Protein AF-A0AAV2IAX9-F1 (afdb_monomer)

Solvent-accessible surface area (backbone atoms only — not comparable to full-atom values): 9021 Å² total; per-residue (Å²): 142,78,82,56,48,68,58,48,31,34,78,36,27,53,41,45,72,34,94,87,42,22,70,60,29,47,69,77,29,25,64,46,42,44,73,44,99,60,98,30,53,19,64,65,84,80,48,90,44,46,35,74,71,48,92,67,64,59,42,45,20,25,38,66,45,35,47,44,48,22,94,77,30,39,83,75,50,60,40,51,56,28,12,20,32,66,82,26,44,67,33,59,47,73,66,40,43,36,74,63,78,93,56,94,71,76,88,42,87,89,70,62,77,72,67,62,84,86,57,66,84,96,66,84,80,90,73,93,51,79,89,75,54,75,92,61,95,79,76,89,86,76,86,88,86,115

Mean predicted aligned error: 10.5 Å

InterPro domains:
  IPR000436 Sushi/SCR/CCP domain [PF00084] (42-89)
  IPR000436 Sushi/SCR/CCP domain [PS50923] (40-99)
  IPR035976 Sushi/SCR/CCP superfamily [SSF57535] (41-99)

Organism: Lymnaea stagnalis (NCBI:txid6523)

Nearest PDB structures (foldseek):
  8tcb-assembly1_A  TM=7.431E-01  e=7.241E-03  Homo sapiens
  7kg4-assembly2_B  TM=7.574E-01  e=5.186E-02  Homo sapiens
  6v09-assembly1_A  TM=7.442E-01  e=5.865E-02  Homo sapiens
  1c1z-assembly1_A  TM=7.470E-01  e=7.501E-02  Homo sapiens
  6xz6-assembly2_D  TM=6.602E-01  e=6.237E-02  Bos taurus

Secondary structure (DSSP, 8-state):
--TTHHHHHHH-TTTTTSTTTHHHHHHHSTTTTT-S-----EEP---TTEEE-SS-SEE-TT-EEEEEEPTT-EEEES-SEEEBPTTSPBPSPPPEEESS-SS---S-TTT-PPPPTTSPTTPPP----GGGS-SS----------

Sequence (146 aa):
MYDNCQKWIAAFPKFCNHKTTKDTAQMVCFKSCGKCAVSATCTDPNTSNVKRTSSSNKINPGEDMTFECSTGFYYVSGDKVRACSTTGNLLGSNLVCQASPSLPVDLNLNEVRKRVETLPSKVAYIMDIPEYRIPFNGKITKWYYY

Radius of gyration: 18.94 Å; Cα contacts (8 Å, |Δi|>4): 220; chains: 1; bounding box: 40×30×59 Å

Structure (mmCIF, N/CA/C/O backbone):
data_AF-A0AAV2IAX9-F1
#
_entry.id   AF-A0AAV2IAX9-F1
#
loop_
_atom_site.group_PDB
_atom_site.id
_atom_site.type_symbol
_atom_site.label_atom_id
_atom_site.label_alt_id
_atom_site.label_comp_id
_atom_site.label_asym_id
_atom_site.label_entity_id
_atom_site.label_seq_id
_atom_site.pdbx_PDB_ins_code
_atom_site.Cartn_x
_atom_site.Cartn_y
_atom_site.Cartn_z
_atom_site.occupancy
_atom_site.B_iso_or_equiv
_atom_site.auth_seq_id
_atom_site.auth_comp_id
_atom_site.auth_asym_id
_atom_site.auth_atom_id
_atom_site.pdbx_PDB_model_num
ATOM 1 N N . MET A 1 1 ? 13.164 -17.308 -14.474 1.00 43.44 1 MET A N 1
ATOM 2 C CA . MET A 1 1 ? 13.720 -16.634 -13.274 1.00 43.44 1 MET A CA 1
ATOM 3 C C . MET A 1 1 ? 13.399 -15.126 -13.194 1.00 43.44 1 MET A C 1
ATOM 5 O O . MET A 1 1 ? 14.058 -14.426 -12.444 1.00 43.44 1 MET A O 1
ATOM 9 N N . TYR A 1 2 ? 12.351 -14.621 -13.870 1.00 50.09 2 TYR A N 1
ATOM 10 C CA . TYR A 1 2 ? 11.959 -13.192 -13.869 1.00 50.09 2 TYR A CA 1
ATOM 11 C C . TYR A 1 2 ? 10.545 -12.926 -13.310 1.00 50.09 2 TYR A C 1
ATOM 13 O O . TYR A 1 2 ? 10.027 -11.820 -13.420 1.00 50.09 2 TYR A O 1
ATOM 21 N N . ASP A 1 3 ? 9.915 -13.925 -12.690 1.00 56.66 3 ASP A N 1
ATOM 22 C CA . ASP A 1 3 ? 8.459 -13.929 -12.471 1.00 56.66 3 ASP A CA 1
ATOM 23 C C . ASP A 1 3 ? 8.011 -13.473 -11.068 1.00 56.66 3 ASP A C 1
ATOM 25 O O . ASP A 1 3 ? 6.827 -13.447 -10.743 1.00 56.66 3 ASP A O 1
ATOM 29 N N . ASN A 1 4 ? 8.957 -13.090 -10.205 1.00 81.69 4 ASN A N 1
ATOM 30 C CA . ASN A 1 4 ? 8.656 -12.676 -8.830 1.00 81.69 4 ASN A CA 1
ATOM 31 C C . ASN A 1 4 ? 8.645 -11.157 -8.620 1.00 81.69 4 ASN A C 1
ATOM 33 O O . ASN A 1 4 ? 8.208 -10.710 -7.564 1.00 81.69 4 ASN A O 1
ATOM 37 N N . CYS A 1 5 ? 9.057 -10.349 -9.602 1.00 86.50 5 CYS A N 1
ATOM 38 C CA . CYS A 1 5 ? 9.106 -8.892 -9.442 1.00 86.50 5 CYS A CA 1
ATOM 39 C C . CYS A 1 5 ? 7.718 -8.275 -9.221 1.00 86.50 5 CYS A C 1
ATOM 41 O O . CYS A 1 5 ? 7.565 -7.410 -8.369 1.00 86.50 5 CYS A O 1
ATOM 43 N N . GLN A 1 6 ? 6.692 -8.737 -9.942 1.00 86.81 6 GLN A N 1
ATOM 44 C CA . GLN A 1 6 ? 5.319 -8.247 -9.759 1.00 86.81 6 GLN A CA 1
ATOM 45 C C . GLN A 1 6 ? 4.772 -8.619 -8.371 1.00 86.81 6 GLN A C 1
ATOM 47 O O . GLN A 1 6 ? 4.129 -7.800 -7.727 1.00 86.81 6 GLN A O 1
ATOM 52 N N . LYS A 1 7 ? 5.100 -9.813 -7.856 1.00 88.00 7 LYS A N 1
ATOM 53 C CA . LYS A 1 7 ? 4.743 -10.219 -6.485 1.00 88.00 7 LYS A CA 1
ATOM 54 C C . LYS A 1 7 ? 5.463 -9.378 -5.431 1.00 88.00 7 LYS A C 1
ATOM 56 O O . LYS A 1 7 ? 4.853 -8.967 -4.452 1.00 88.00 7 LYS A O 1
ATOM 61 N N . TRP A 1 8 ? 6.745 -9.095 -5.649 1.00 87.56 8 TRP A N 1
ATOM 62 C CA . TRP A 1 8 ? 7.534 -8.229 -4.773 1.00 87.56 8 TRP A CA 1
ATOM 63 C C . TRP A 1 8 ? 6.989 -6.809 -4.733 1.00 87.56 8 TRP A C 1
ATOM 65 O O . TRP A 1 8 ? 6.854 -6.248 -3.657 1.00 87.56 8 TRP A O 1
ATOM 75 N N . ILE A 1 9 ? 6.629 -6.252 -5.885 1.00 88.81 9 ILE A N 1
ATOM 76 C CA . ILE A 1 9 ? 6.060 -4.907 -5.984 1.00 88.81 9 ILE A CA 1
ATOM 77 C C . ILE A 1 9 ? 4.621 -4.874 -5.437 1.00 88.81 9 ILE A C 1
ATOM 79 O O . ILE A 1 9 ? 4.203 -3.859 -4.894 1.00 88.81 9 ILE A O 1
ATOM 83 N N . ALA A 1 10 ? 3.875 -5.984 -5.496 1.00 89.75 10 ALA A N 1
ATOM 84 C CA . ALA A 1 10 ? 2.582 -6.102 -4.821 1.00 89.75 10 ALA A CA 1
ATOM 85 C C . ALA A 1 10 ? 2.720 -6.052 -3.290 1.00 89.75 10 ALA A C 1
ATOM 87 O O . ALA A 1 10 ? 1.936 -5.377 -2.636 1.00 89.75 10 ALA A O 1
ATOM 88 N N . ALA A 1 11 ? 3.725 -6.731 -2.726 1.00 87.69 11 ALA A N 1
ATOM 89 C CA . ALA A 1 11 ? 3.999 -6.709 -1.285 1.00 87.69 11 ALA A CA 1
ATOM 90 C C . ALA A 1 11 ? 4.696 -5.414 -0.827 1.00 87.69 11 ALA A C 1
ATOM 92 O O . ALA A 1 11 ? 4.477 -4.938 0.284 1.00 87.69 11 ALA A O 1
ATOM 93 N N . PHE A 1 12 ? 5.530 -4.831 -1.690 1.00 89.62 12 PHE A N 1
ATOM 94 C CA . PHE A 1 12 ? 6.302 -3.618 -1.439 1.00 89.62 12 PHE A CA 1
ATOM 95 C C . PHE A 1 12 ? 6.085 -2.607 -2.577 1.00 89.62 12 PHE A C 1
ATOM 97 O O . PHE A 1 12 ? 6.941 -2.456 -3.452 1.00 89.62 12 PHE A O 1
ATOM 104 N N . PRO A 1 13 ? 4.971 -1.855 -2.559 1.00 89.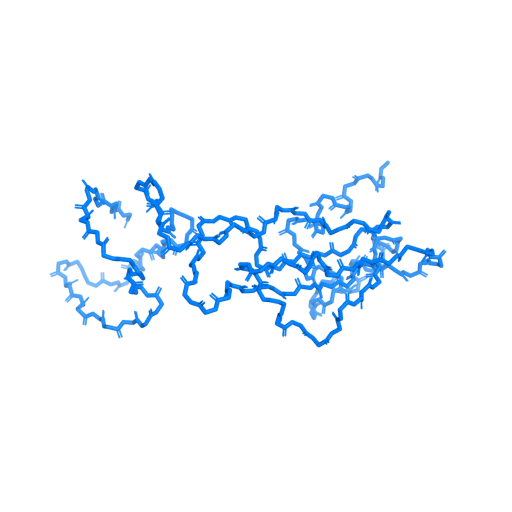00 13 PRO A N 1
ATOM 105 C CA . PRO A 1 13 ? 4.605 -0.925 -3.631 1.00 89.00 13 PRO A CA 1
ATOM 106 C C . PRO A 1 13 ? 5.674 0.129 -3.933 1.00 89.00 13 PRO A C 1
ATOM 108 O O . PRO A 1 13 ? 5.897 0.493 -5.081 1.00 89.00 13 PRO A O 1
ATOM 111 N N . LYS A 1 14 ? 6.398 0.583 -2.903 1.00 91.25 14 LYS A N 1
ATOM 112 C CA . LYS A 1 14 ? 7.448 1.606 -3.033 1.00 91.25 14 LYS A CA 1
ATOM 113 C C . LYS A 1 14 ? 8.802 1.052 -3.473 1.00 91.25 14 LYS A C 1
ATOM 115 O O . LYS A 1 14 ? 9.770 1.805 -3.520 1.00 91.25 14 LYS A O 1
ATOM 120 N N . PHE A 1 15 ? 8.909 -0.237 -3.793 1.00 90.44 15 PHE A N 1
ATOM 121 C CA . PHE A 1 15 ? 10.186 -0.899 -4.072 1.00 90.44 15 PHE A CA 1
ATOM 122 C C . PHE A 1 15 ? 11.024 -0.198 -5.157 1.00 90.44 15 PHE A C 1
ATOM 124 O O . PHE A 1 15 ? 12.231 -0.029 -4.974 1.00 90.44 15 PHE A O 1
ATOM 131 N N . CYS A 1 16 ? 10.390 0.280 -6.233 1.00 88.69 16 CYS A N 1
ATOM 132 C CA . CYS A 1 16 ? 11.064 0.969 -7.340 1.00 88.69 16 CYS A CA 1
ATOM 133 C C . CYS A 1 16 ? 11.432 2.439 -7.038 1.00 88.69 16 CYS A C 1
ATOM 135 O O . CYS A 1 16 ? 12.334 2.980 -7.678 1.00 88.69 16 CYS A O 1
ATOM 137 N N . ASN A 1 17 ? 10.770 3.076 -6.065 1.00 88.31 17 ASN A N 1
ATOM 138 C CA . ASN A 1 17 ? 10.919 4.504 -5.750 1.00 88.31 17 ASN A CA 1
ATOM 139 C C . ASN A 1 17 ? 11.615 4.774 -4.408 1.00 88.31 17 ASN A C 1
ATOM 141 O O . ASN A 1 17 ? 11.970 5.913 -4.103 1.00 88.31 17 ASN A O 1
ATOM 145 N N . HIS A 1 18 ? 11.829 3.745 -3.592 1.00 90.56 18 HIS A N 1
ATOM 146 C CA . HIS A 1 18 ? 12.397 3.894 -2.262 1.00 90.56 18 HIS A CA 1
ATOM 147 C C . HIS A 1 18 ? 13.907 4.153 -2.308 1.00 90.56 18 HIS A C 1
ATOM 149 O O . HIS A 1 18 ? 14.649 3.491 -3.032 1.00 90.56 18 HIS A O 1
ATOM 155 N N . LYS A 1 19 ? 14.378 5.093 -1.478 1.00 89.38 19 LYS A N 1
ATOM 156 C CA . LYS A 1 19 ? 15.752 5.622 -1.509 1.00 89.38 19 LYS A CA 1
ATOM 157 C C . LYS A 1 19 ? 16.839 4.543 -1.440 1.00 89.38 19 LYS A C 1
ATOM 159 O O . LYS A 1 19 ? 17.871 4.700 -2.074 1.00 89.38 19 LYS A O 1
ATOM 164 N N . THR A 1 20 ? 16.619 3.471 -0.680 1.00 88.50 20 THR A N 1
ATOM 165 C CA . THR A 1 20 ? 17.624 2.411 -0.481 1.00 88.50 20 THR A CA 1
ATOM 166 C C . THR A 1 20 ? 17.496 1.236 -1.445 1.00 88.50 20 THR A C 1
ATOM 168 O O . THR A 1 20 ? 18.474 0.533 -1.660 1.00 88.50 20 THR A O 1
ATOM 171 N N . THR A 1 21 ? 16.312 0.989 -2.014 1.00 87.94 21 THR A N 1
ATOM 172 C CA . THR A 1 21 ? 16.066 -0.202 -2.849 1.00 87.94 21 THR A CA 1
ATOM 173 C C . THR A 1 21 ? 15.967 0.122 -4.331 1.00 87.94 21 THR A C 1
ATOM 175 O O . THR A 1 21 ? 16.018 -0.798 -5.139 1.00 87.94 21 THR A O 1
ATOM 178 N N . LYS A 1 22 ? 15.848 1.404 -4.697 1.00 88.81 22 LYS A N 1
ATOM 179 C CA . LYS A 1 22 ? 15.656 1.871 -6.074 1.00 88.81 22 LYS A CA 1
ATOM 180 C C . LYS A 1 22 ? 16.690 1.313 -7.050 1.00 88.81 22 LYS A C 1
ATOM 182 O O . LYS A 1 22 ? 16.294 0.806 -8.093 1.00 88.81 22 LYS A O 1
ATOM 187 N N . ASP A 1 23 ? 17.979 1.361 -6.725 1.00 88.88 23 ASP A N 1
ATOM 188 C CA . ASP A 1 23 ? 19.033 0.938 -7.660 1.00 88.88 23 ASP A CA 1
ATOM 189 C C . ASP A 1 23 ? 18.976 -0.573 -7.924 1.00 88.88 23 ASP A C 1
ATOM 191 O O . ASP A 1 23 ? 18.957 -1.020 -9.073 1.00 88.88 23 ASP A O 1
ATOM 195 N N . THR A 1 24 ? 18.822 -1.370 -6.864 1.00 88.19 24 THR A N 1
AT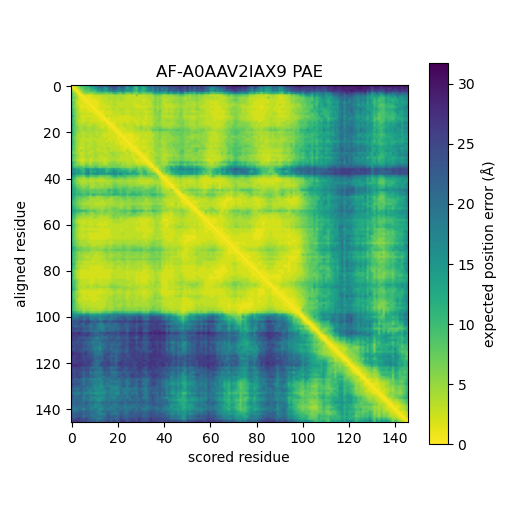OM 196 C CA . THR A 1 24 ? 18.640 -2.825 -6.964 1.00 88.19 24 THR A CA 1
ATOM 197 C C . THR A 1 24 ? 17.338 -3.182 -7.679 1.00 88.19 24 THR A C 1
ATOM 199 O O . THR A 1 24 ? 17.320 -4.069 -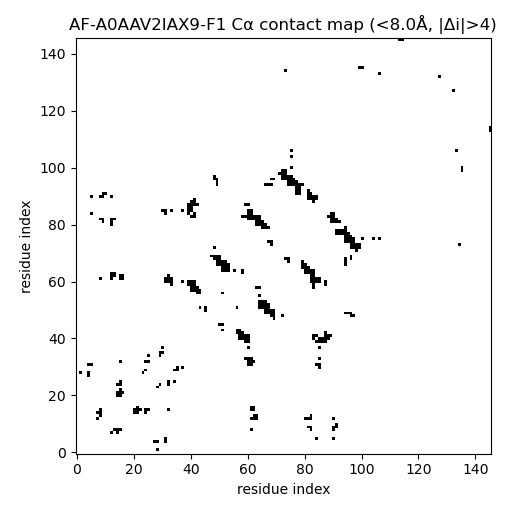8.531 1.00 88.19 24 THR A O 1
ATOM 202 N N . ALA A 1 25 ? 16.245 -2.477 -7.380 1.00 87.31 25 ALA A N 1
ATOM 203 C CA . ALA A 1 25 ? 14.952 -2.674 -8.025 1.00 87.31 25 ALA A CA 1
ATOM 204 C C . ALA A 1 25 ? 15.031 -2.390 -9.529 1.00 87.31 25 ALA A C 1
ATOM 206 O O . ALA A 1 25 ? 14.508 -3.158 -10.335 1.00 87.31 25 ALA A O 1
ATOM 207 N N . GLN A 1 26 ? 15.745 -1.333 -9.916 1.00 86.75 26 GLN A N 1
ATOM 208 C CA . GLN A 1 26 ? 15.974 -0.995 -11.315 1.00 86.75 26 GLN A CA 1
ATOM 209 C C . GLN A 1 26 ? 16.892 -1.991 -12.024 1.00 86.75 26 GLN A C 1
ATOM 211 O O . GLN A 1 26 ? 16.723 -2.167 -13.221 1.00 86.75 26 GLN A O 1
ATOM 216 N N . MET A 1 27 ? 17.815 -2.660 -11.329 1.00 85.50 27 MET A N 1
ATOM 217 C CA . MET A 1 27 ? 18.687 -3.678 -11.927 1.00 85.50 27 MET A CA 1
ATOM 218 C C . MET A 1 27 ? 17.983 -5.037 -12.076 1.00 85.50 27 MET A C 1
ATOM 220 O O . MET A 1 27 ? 18.040 -5.663 -13.132 1.00 85.50 27 MET A O 1
ATOM 224 N N . VAL A 1 28 ? 17.285 -5.487 -11.032 1.00 88.06 28 VAL A N 1
ATOM 225 C CA . VAL A 1 28 ? 16.668 -6.824 -10.972 1.00 88.06 28 VAL A CA 1
ATOM 226 C C . VAL A 1 28 ? 15.284 -6.839 -11.625 1.00 88.06 28 VAL A C 1
ATOM 228 O O . VAL A 1 28 ? 14.930 -7.780 -12.334 1.00 88.06 28 VAL A O 1
ATOM 231 N N . CYS A 1 29 ? 14.507 -5.775 -11.423 1.00 88.19 29 CYS A N 1
ATOM 232 C CA . CYS A 1 29 ? 13.116 -5.653 -11.850 1.00 88.19 29 CYS A CA 1
ATOM 233 C C . CYS A 1 29 ? 12.914 -4.521 -12.867 1.00 88.19 29 CYS A C 1
ATOM 235 O O . CYS A 1 29 ? 11.850 -3.905 -12.900 1.00 88.19 29 CYS A O 1
ATOM 237 N N . PHE A 1 30 ? 13.904 -4.273 -13.733 1.00 86.94 30 PHE A N 1
ATOM 238 C CA . PHE A 1 30 ? 13.905 -3.179 -14.715 1.00 86.94 30 PHE A CA 1
ATOM 239 C C . PHE A 1 30 ? 12.608 -3.077 -15.542 1.00 86.94 30 PHE A C 1
ATOM 241 O O . PHE A 1 30 ? 12.086 -1.978 -15.727 1.00 86.94 30 PHE A O 1
ATOM 248 N N . LYS A 1 31 ? 12.034 -4.210 -15.980 1.00 86.00 31 LYS A N 1
ATOM 249 C CA . LYS A 1 31 ? 10.744 -4.237 -16.698 1.00 86.00 31 LYS A CA 1
ATOM 250 C C . LYS A 1 31 ? 9.592 -3.722 -15.837 1.00 86.00 31 LYS A C 1
ATOM 252 O O . LYS A 1 31 ? 8.814 -2.890 -16.285 1.00 86.00 31 LYS A O 1
ATOM 257 N N . SER A 1 32 ? 9.495 -4.219 -14.606 1.00 86.81 32 SER A N 1
ATOM 258 C CA . SER A 1 32 ? 8.423 -3.868 -13.673 1.00 86.81 32 SER A CA 1
ATOM 259 C C . SER A 1 32 ? 8.554 -2.459 -13.110 1.00 86.81 32 SER A C 1
ATOM 261 O O . SER A 1 32 ? 7.540 -1.855 -12.800 1.00 86.81 32 SER A O 1
ATOM 263 N N . CYS A 1 33 ? 9.777 -1.934 -13.020 1.00 87.12 33 CYS A N 1
ATOM 264 C CA . CYS A 1 33 ? 10.055 -0.558 -12.619 1.00 87.12 33 CYS A CA 1
ATOM 265 C C . CYS A 1 33 ? 10.023 0.442 -13.795 1.00 87.12 33 CYS A C 1
ATOM 267 O O . CYS A 1 33 ? 10.605 1.520 -13.689 1.00 87.12 33 CYS A O 1
ATOM 269 N N . GLY A 1 34 ? 9.424 0.075 -14.936 1.00 83.75 34 GLY A N 1
ATOM 270 C CA . GLY A 1 34 ? 9.168 1.007 -16.039 1.00 83.75 34 GLY A CA 1
ATOM 271 C C . GLY A 1 34 ? 10.403 1.468 -16.822 1.00 83.75 34 GLY A C 1
ATOM 272 O O . GLY A 1 34 ? 10.331 2.459 -17.542 1.00 83.75 34 GLY A O 1
ATOM 273 N N . LYS A 1 35 ? 11.551 0.778 -16.718 1.00 82.25 35 LYS A N 1
ATOM 274 C CA . LYS A 1 35 ? 12.752 1.103 -17.520 1.00 82.25 35 LYS A CA 1
ATOM 275 C C . LYS A 1 35 ? 12.645 0.646 -18.974 1.00 82.25 35 LYS A C 1
ATOM 277 O O . LYS A 1 35 ? 13.382 1.139 -19.822 1.00 82.25 35 LYS A O 1
ATOM 282 N N . CYS A 1 36 ? 11.754 -0.296 -19.267 1.00 79.62 36 CYS A N 1
ATOM 283 C CA . CYS A 1 36 ? 11.407 -0.666 -20.635 1.00 79.62 36 CYS A CA 1
ATOM 284 C C . CYS A 1 36 ? 10.203 0.151 -21.105 1.00 79.62 36 CYS A C 1
ATOM 286 O O . CYS A 1 36 ? 9.316 0.447 -20.308 1.00 79.62 36 CYS A O 1
ATOM 288 N N . ALA A 1 37 ? 10.142 0.455 -22.403 1.00 67.56 37 ALA A N 1
ATOM 289 C CA . ALA A 1 37 ? 8.969 1.066 -23.018 1.00 67.56 37 ALA A CA 1
ATOM 290 C C . ALA A 1 37 ? 7.796 0.073 -22.991 1.00 67.56 37 ALA A C 1
ATOM 292 O O . ALA A 1 37 ? 7.632 -0.753 -23.888 1.00 67.56 37 ALA A O 1
ATOM 293 N N . VAL A 1 38 ? 7.013 0.121 -21.916 1.00 70.31 38 VAL A N 1
ATOM 294 C CA . VAL A 1 38 ? 5.766 -0.624 -21.763 1.00 70.31 38 VAL A CA 1
ATOM 295 C C . VAL A 1 38 ? 4.632 0.384 -21.905 1.00 70.31 38 VAL A C 1
ATOM 297 O O . VAL A 1 38 ? 4.586 1.369 -21.178 1.00 70.31 38 VAL A O 1
ATOM 300 N N . SER A 1 39 ? 3.714 0.151 -22.838 1.00 70.06 39 SER A N 1
ATOM 301 C CA . SER A 1 39 ? 2.581 1.040 -23.137 1.00 70.06 39 SER A CA 1
ATOM 302 C C . SER A 1 39 ? 1.408 0.907 -22.153 1.00 70.06 39 SER A C 1
ATOM 304 O O . SER A 1 39 ? 0.284 1.300 -22.461 1.00 70.06 39 SER A O 1
ATOM 306 N N . ALA A 1 40 ? 1.645 0.346 -20.968 1.00 84.06 40 ALA A N 1
ATOM 307 C CA . ALA A 1 40 ? 0.620 0.144 -19.956 1.00 84.06 40 ALA A CA 1
ATOM 308 C C . ALA A 1 40 ? 0.612 1.311 -18.966 1.00 84.06 40 ALA A C 1
ATOM 310 O O . ALA A 1 40 ? 1.665 1.752 -18.523 1.00 84.06 40 ALA A O 1
ATOM 311 N N . THR A 1 41 ? -0.573 1.786 -18.590 1.00 90.31 41 THR A N 1
ATOM 312 C CA . THR A 1 41 ? -0.749 2.795 -17.536 1.00 90.31 41 THR A CA 1
ATOM 313 C C . THR A 1 41 ? -1.853 2.337 -16.601 1.00 90.31 41 THR A C 1
ATOM 315 O O . THR A 1 41 ? -2.829 1.736 -17.050 1.00 90.31 41 THR A O 1
ATOM 318 N N . CYS A 1 42 ? -1.695 2.597 -15.307 1.00 91.06 42 CYS A N 1
ATOM 319 C CA . CYS A 1 42 ? -2.718 2.299 -14.315 1.00 91.06 42 CYS A CA 1
ATOM 320 C C . CYS A 1 42 ? -3.499 3.568 -14.000 1.00 91.06 42 CYS A C 1
ATOM 322 O O . CYS A 1 42 ? -2.917 4.601 -13.666 1.00 91.06 42 CYS A O 1
ATOM 324 N N . THR A 1 43 ? -4.819 3.479 -14.092 1.00 93.56 43 THR A N 1
ATOM 325 C CA . THR A 1 43 ? -5.748 4.552 -13.733 1.00 93.56 43 THR A CA 1
ATOM 326 C C . THR A 1 43 ? -6.308 4.346 -12.336 1.00 93.56 43 THR A C 1
ATOM 328 O O . THR A 1 43 ? -6.518 3.214 -11.899 1.00 93.56 43 THR A O 1
ATOM 331 N N . ASP A 1 44 ? -6.599 5.453 -11.663 1.00 90.62 44 ASP A N 1
ATOM 332 C CA . ASP A 1 44 ? -7.392 5.462 -10.438 1.00 90.62 44 ASP A CA 1
ATOM 333 C C . ASP A 1 44 ? -8.761 4.787 -10.680 1.00 90.62 44 ASP A C 1
ATOM 335 O O . ASP A 1 44 ? -9.473 5.199 -11.603 1.00 90.62 44 ASP A O 1
ATOM 339 N N . PRO A 1 45 ? -9.145 3.762 -9.893 1.00 85.62 45 PRO A N 1
ATOM 340 C CA . PRO A 1 45 ? -10.451 3.118 -10.014 1.00 85.62 45 PRO A CA 1
ATOM 341 C C . PRO A 1 45 ? -11.637 4.043 -9.686 1.00 85.62 45 PRO A C 1
ATOM 343 O O . PRO A 1 45 ? -12.764 3.670 -9.997 1.00 85.62 45 PRO A O 1
ATOM 346 N N . ASN A 1 46 ? -11.405 5.226 -9.095 1.00 83.06 46 ASN A N 1
ATOM 347 C CA . ASN A 1 46 ? -12.407 6.269 -8.837 1.00 83.06 46 ASN A CA 1
ATOM 348 C C . ASN A 1 46 ? -13.702 5.735 -8.193 1.00 83.06 46 ASN A C 1
ATOM 350 O O . ASN A 1 46 ? -14.790 5.813 -8.770 1.00 83.06 46 ASN A O 1
ATOM 354 N N . THR A 1 47 ? -13.589 5.162 -6.994 1.00 85.00 47 THR A N 1
ATOM 355 C CA . THR A 1 47 ? -14.748 4.665 -6.241 1.00 85.00 47 THR A CA 1
ATOM 356 C C . THR A 1 47 ? -15.243 5.713 -5.240 1.00 85.00 47 THR A C 1
ATOM 358 O O . THR A 1 47 ? -14.468 6.488 -4.697 1.00 85.00 47 THR A O 1
ATOM 361 N N . SER A 1 48 ? -16.546 5.757 -4.952 1.00 85.06 48 SER A N 1
ATOM 362 C CA . SER A 1 48 ? -17.134 6.791 -4.074 1.00 85.06 48 SER A CA 1
ATOM 363 C C . SER A 1 48 ? -16.641 6.733 -2.619 1.00 85.06 48 SER A C 1
ATOM 365 O O . SER A 1 48 ? -16.561 7.753 -1.934 1.00 85.06 48 SER A O 1
ATOM 367 N N . ASN A 1 49 ? -16.283 5.541 -2.145 1.00 89.12 49 ASN A N 1
ATOM 368 C CA . ASN A 1 49 ? -15.847 5.269 -0.775 1.00 89.12 49 ASN A CA 1
ATOM 369 C C . ASN A 1 49 ? -14.326 5.387 -0.560 1.00 89.12 49 ASN A C 1
ATOM 371 O O . ASN A 1 49 ? -13.878 5.337 0.587 1.00 89.12 49 ASN A O 1
ATOM 375 N N . VAL A 1 50 ? -13.539 5.535 -1.629 1.00 91.56 50 VAL A N 1
ATOM 376 C CA . VAL A 1 50 ? -12.075 5.641 -1.579 1.00 91.56 50 VAL A CA 1
ATOM 377 C C . VAL A 1 50 ? -11.639 6.931 -2.258 1.00 91.56 50 VAL A C 1
ATOM 379 O O . VAL A 1 50 ? -12.024 7.231 -3.381 1.00 91.56 50 VAL A O 1
ATOM 382 N N . LYS A 1 51 ? -10.767 7.678 -1.593 1.00 92.94 51 LYS A N 1
ATOM 383 C CA . LYS A 1 51 ? -10.141 8.884 -2.108 1.00 92.94 51 LYS A CA 1
ATOM 384 C C . LYS A 1 51 ? -8.670 8.613 -2.399 1.00 92.94 51 LYS A C 1
ATOM 386 O O . LYS A 1 51 ? -7.904 8.232 -1.516 1.00 92.94 51 LYS A O 1
ATOM 391 N N . ARG A 1 52 ? -8.239 8.879 -3.628 1.00 93.88 52 ARG A N 1
ATOM 392 C CA . ARG A 1 52 ? -6.816 8.911 -3.978 1.00 93.88 52 ARG A CA 1
ATOM 393 C C . ARG A 1 52 ? -6.133 10.118 -3.330 1.00 93.88 52 ARG A C 1
ATOM 395 O O . ARG A 1 52 ? -6.636 11.239 -3.406 1.00 93.88 52 ARG A O 1
ATOM 402 N N . THR A 1 53 ? -4.972 9.889 -2.723 1.00 91.19 53 THR A N 1
ATOM 403 C CA . THR A 1 53 ? -4.169 10.929 -2.050 1.00 91.19 53 THR A CA 1
ATOM 404 C C . THR A 1 53 ? -2.881 11.290 -2.779 1.00 91.19 53 THR A C 1
ATOM 406 O O . THR A 1 53 ? -2.270 12.311 -2.479 1.00 91.19 53 THR A O 1
ATOM 409 N N . SER A 1 54 ? -2.474 10.487 -3.761 1.00 89.81 54 SER A N 1
ATOM 410 C CA . SER A 1 54 ? -1.366 10.826 -4.660 1.00 89.81 54 SER A CA 1
ATOM 411 C C . SER A 1 54 ? -1.709 12.043 -5.537 1.00 89.81 54 SER A C 1
ATOM 413 O O . SER A 1 54 ? -2.858 12.479 -5.606 1.00 89.81 54 SER A O 1
ATOM 415 N N . SER A 1 55 ? -0.739 12.611 -6.255 1.00 86.62 55 SER A N 1
ATOM 416 C CA . SER A 1 55 ? -0.966 13.750 -7.163 1.00 86.62 55 SER A CA 1
ATOM 417 C C . SER A 1 55 ? -1.595 13.330 -8.500 1.00 86.62 55 SER A C 1
ATOM 419 O O . SER A 1 55 ? -2.590 13.921 -8.922 1.00 86.62 55 SER A O 1
ATOM 421 N N . SER A 1 56 ? -1.104 12.249 -9.112 1.00 90.56 56 SER A N 1
ATOM 422 C CA . SER A 1 56 ? -1.520 11.785 -10.447 1.00 90.56 56 SER A CA 1
ATOM 423 C C . SER A 1 56 ? -2.592 10.686 -10.425 1.00 90.56 56 SER A C 1
ATOM 425 O O . SER A 1 56 ? -2.458 9.681 -9.730 1.00 90.56 56 SER A O 1
ATOM 427 N N . ASN A 1 57 ? -3.656 10.845 -11.222 1.00 90.19 57 ASN A N 1
ATOM 428 C CA . ASN A 1 57 ? -4.719 9.837 -11.408 1.00 90.19 57 ASN A CA 1
ATOM 429 C C . ASN A 1 57 ? -4.347 8.727 -12.407 1.00 90.19 57 ASN A C 1
ATOM 431 O O . ASN A 1 57 ? -5.118 7.790 -12.619 1.00 90.19 57 ASN A O 1
ATOM 435 N N . LYS A 1 58 ? -3.185 8.864 -13.044 1.00 92.44 58 LYS A N 1
ATOM 436 C CA . LYS A 1 58 ? -2.570 7.895 -13.941 1.00 92.44 58 LYS A CA 1
ATOM 437 C C . LYS A 1 58 ? -1.112 7.746 -13.553 1.00 92.44 58 LYS A C 1
ATOM 439 O O . LYS A 1 58 ? -0.440 8.756 -13.357 1.00 92.44 58 LYS A O 1
ATOM 444 N N . ILE A 1 59 ? -0.654 6.507 -13.457 1.00 91.88 59 ILE A N 1
ATOM 445 C CA . ILE A 1 59 ? 0.729 6.177 -13.117 1.00 91.88 59 ILE A CA 1
ATOM 446 C C . ILE A 1 59 ? 1.277 5.106 -14.063 1.00 91.88 59 ILE A C 1
ATOM 448 O O . ILE A 1 59 ? 0.524 4.295 -14.615 1.00 91.88 59 ILE A O 1
ATOM 452 N N . ASN A 1 60 ? 2.589 5.120 -14.257 1.00 91.50 60 ASN A N 1
ATOM 453 C CA . ASN A 1 60 ? 3.320 4.180 -15.101 1.00 91.50 60 ASN A CA 1
ATOM 454 C C . ASN A 1 60 ? 3.759 2.937 -14.307 1.00 91.50 60 ASN A C 1
ATOM 456 O O . ASN A 1 60 ? 3.793 2.971 -13.075 1.00 91.50 60 ASN A O 1
ATOM 460 N N . PRO A 1 61 ? 4.134 1.831 -14.976 1.00 90.50 61 PRO A N 1
ATOM 461 C CA . PRO A 1 61 ? 4.609 0.629 -14.303 1.00 90.50 61 PRO A CA 1
ATOM 462 C C . PRO A 1 61 ? 5.797 0.936 -13.385 1.00 90.50 61 PRO A C 1
ATOM 464 O O . PRO A 1 61 ? 6.766 1.569 -13.806 1.00 90.50 61 PRO A O 1
ATOM 467 N N . GLY A 1 62 ? 5.716 0.486 -12.132 1.00 87.81 62 GLY A N 1
ATOM 468 C CA . GLY A 1 62 ? 6.732 0.751 -11.109 1.00 87.81 62 GLY A CA 1
ATOM 469 C C . GLY A 1 62 ? 6.505 2.004 -10.268 1.00 87.81 62 GLY A C 1
ATOM 470 O O . GLY A 1 62 ? 7.156 2.157 -9.238 1.00 87.81 62 GLY A O 1
ATOM 471 N N . GLU A 1 63 ? 5.580 2.874 -10.665 1.00 91.50 63 GLU A N 1
ATOM 472 C CA . GLU A 1 63 ? 5.083 3.941 -9.803 1.00 91.50 63 GLU A CA 1
ATOM 473 C C . GLU A 1 63 ? 4.010 3.411 -8.844 1.00 91.50 63 GLU A C 1
ATOM 475 O O . GLU A 1 63 ? 3.433 2.334 -9.042 1.00 91.50 63 GLU A O 1
ATOM 480 N N . ASP A 1 64 ? 3.745 4.183 -7.795 1.00 92.75 64 ASP A N 1
ATOM 481 C CA . ASP A 1 64 ? 2.793 3.858 -6.746 1.00 92.75 64 ASP A CA 1
ATOM 482 C C . ASP A 1 64 ? 1.697 4.917 -6.600 1.00 92.75 64 ASP A C 1
ATOM 484 O O . ASP A 1 64 ? 1.903 6.114 -6.797 1.00 92.75 64 ASP A O 1
ATOM 488 N N . MET A 1 65 ? 0.501 4.448 -6.255 1.00 94.12 65 MET A N 1
ATOM 489 C CA . MET A 1 65 ? -0.678 5.253 -5.983 1.00 94.12 65 MET A CA 1
ATOM 490 C C . MET A 1 65 ? -1.108 5.027 -4.539 1.00 94.12 65 MET A C 1
ATOM 492 O O . MET A 1 65 ? -1.223 3.888 -4.080 1.00 94.12 65 MET A O 1
ATOM 496 N N . THR A 1 66 ? -1.353 6.120 -3.824 1.00 93.75 66 THR A N 1
ATOM 497 C CA . THR A 1 66 ? -1.829 6.099 -2.441 1.00 93.75 66 THR A CA 1
ATOM 498 C C . THR A 1 66 ? -3.317 6.421 -2.368 1.00 93.75 66 THR A C 1
ATOM 500 O O . THR A 1 66 ? -3.824 7.268 -3.114 1.00 93.75 66 THR A O 1
ATOM 503 N N . PHE A 1 67 ? -3.995 5.750 -1.444 1.00 93.19 67 PHE A N 1
ATOM 504 C CA . PHE A 1 67 ? -5.432 5.801 -1.231 1.00 93.19 67 PHE A CA 1
ATOM 505 C C . PHE A 1 67 ? -5.755 5.922 0.256 1.00 93.19 67 PHE A C 1
ATOM 507 O O . PHE A 1 67 ? -5.069 5.361 1.111 1.00 93.19 67 PHE A O 1
ATOM 514 N N . GLU A 1 68 ? -6.851 6.605 0.544 1.00 91.12 68 GLU A N 1
ATOM 515 C CA . GLU A 1 68 ? -7.465 6.714 1.861 1.00 91.12 68 GLU A CA 1
ATOM 516 C C . GLU A 1 68 ? -8.979 6.557 1.730 1.00 91.12 68 GLU A C 1
ATOM 518 O O . GLU A 1 68 ? -9.535 6.666 0.639 1.00 91.12 68 GLU A O 1
ATOM 523 N N . CYS A 1 69 ? -9.673 6.297 2.833 1.00 89.44 69 CYS A N 1
ATOM 524 C CA . CYS A 1 69 ? -11.129 6.271 2.796 1.00 89.44 69 CYS A CA 1
ATOM 525 C C . CYS A 1 69 ? -11.692 7.689 2.673 1.00 89.44 69 CYS A C 1
ATOM 527 O O . CYS A 1 69 ? -11.190 8.630 3.292 1.00 89.44 69 CYS A O 1
ATOM 529 N N . SER A 1 70 ? -12.742 7.836 1.864 1.00 90.00 70 SER A N 1
ATOM 530 C CA . SER A 1 70 ? -13.491 9.089 1.761 1.00 90.00 70 SER A CA 1
ATOM 531 C C . SER A 1 70 ? -14.073 9.486 3.119 1.00 90.00 70 SER A C 1
ATOM 533 O O . SER A 1 70 ? -14.306 8.643 3.985 1.00 90.00 70 SER A O 1
ATOM 535 N N . THR A 1 71 ? -14.355 10.775 3.308 1.00 84.94 71 THR A N 1
ATOM 536 C CA . THR A 1 71 ? -14.971 11.282 4.540 1.00 84.94 71 THR A CA 1
ATOM 537 C C . THR A 1 71 ? -16.255 10.513 4.874 1.00 84.94 71 THR A C 1
ATOM 539 O O . THR A 1 71 ? -17.121 10.350 4.019 1.00 84.94 71 THR A O 1
ATOM 542 N N . GLY A 1 72 ? -16.370 10.038 6.118 1.00 81.00 72 GLY A N 1
ATOM 543 C CA . GLY A 1 72 ? -17.500 9.219 6.579 1.00 81.00 72 GLY A CA 1
ATOM 544 C C . GLY A 1 72 ? -17.363 7.716 6.304 1.00 81.00 72 GLY A C 1
ATOM 545 O O . GLY A 1 72 ? -18.223 6.948 6.725 1.00 81.00 72 GLY A O 1
ATOM 546 N N . PHE A 1 73 ? -16.285 7.287 5.642 1.00 83.81 73 PHE A N 1
ATOM 547 C CA . PHE A 1 73 ? -15.909 5.886 5.490 1.00 83.81 73 PHE A CA 1
ATOM 548 C C . PHE A 1 73 ? -14.595 5.610 6.210 1.00 83.81 73 PHE A C 1
ATOM 550 O O . PHE A 1 73 ? -13.746 6.485 6.376 1.00 83.81 73 PHE A O 1
ATOM 557 N N . TYR A 1 74 ? -14.402 4.356 6.587 1.00 82.50 74 TYR A N 1
ATOM 558 C CA . TYR A 1 74 ? -13.272 3.942 7.398 1.00 82.50 74 TYR A CA 1
ATOM 559 C C . TYR A 1 74 ? -12.636 2.674 6.850 1.00 82.50 74 TYR A C 1
ATOM 561 O O . TYR A 1 74 ? -13.307 1.832 6.249 1.00 82.50 74 TYR A O 1
ATOM 569 N N . TYR A 1 75 ? -11.330 2.556 7.079 1.00 82.62 75 TYR A N 1
ATOM 570 C CA . TYR A 1 75 ? -10.525 1.440 6.605 1.00 82.62 75 TYR A CA 1
ATOM 571 C C . TYR A 1 75 ? -10.919 0.143 7.313 1.00 82.62 75 TYR A C 1
ATOM 573 O O . TYR A 1 75 ? -10.967 0.093 8.540 1.00 82.62 75 TYR A O 1
ATOM 581 N N . VAL A 1 76 ? -11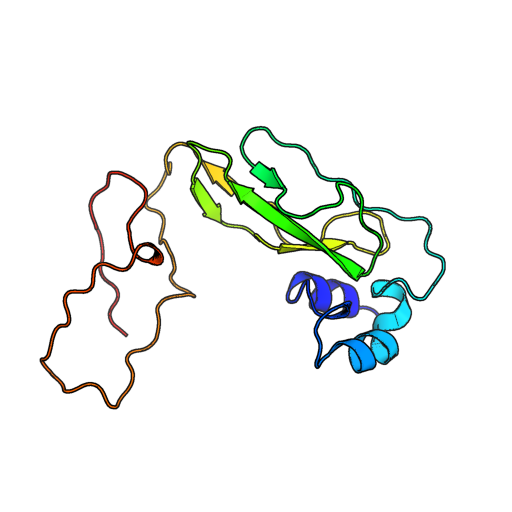.170 -0.899 6.523 1.00 80.69 76 VAL A N 1
ATOM 582 C CA . VAL A 1 76 ? -11.473 -2.249 7.015 1.00 80.69 76 VAL A CA 1
ATOM 583 C C . VAL A 1 76 ? -10.369 -3.227 6.627 1.00 80.69 76 VAL A C 1
ATOM 585 O O . VAL A 1 76 ? -9.941 -4.026 7.453 1.00 80.69 76 VAL A O 1
ATOM 588 N N . SER A 1 77 ? -9.910 -3.184 5.374 1.00 82.00 77 SER A N 1
ATOM 589 C CA . SER A 1 77 ? -8.864 -4.074 4.860 1.00 82.00 77 SER A CA 1
ATOM 590 C C . SER A 1 77 ? -8.304 -3.585 3.517 1.00 82.00 77 SER A C 1
ATOM 592 O O . SER A 1 77 ? -8.789 -2.606 2.941 1.00 82.00 77 SER A O 1
ATOM 594 N N . GLY A 1 78 ? -7.291 -4.283 3.001 1.00 87.81 78 GLY A N 1
ATOM 595 C CA . GLY A 1 78 ? -6.672 -4.010 1.702 1.00 87.81 78 GLY A CA 1
ATOM 596 C C . GLY A 1 78 ? -5.470 -3.070 1.784 1.00 87.81 78 GLY A C 1
ATOM 597 O O . GLY A 1 78 ? -5.001 -2.734 2.866 1.00 87.81 78 GLY A O 1
ATOM 598 N N . ASP A 1 79 ? -4.962 -2.638 0.631 1.00 90.00 79 ASP A N 1
ATOM 599 C CA . ASP A 1 79 ? -3.704 -1.893 0.569 1.00 90.00 79 ASP A CA 1
ATOM 600 C C . ASP A 1 79 ? -3.939 -0.391 0.353 1.00 90.00 79 ASP A C 1
ATOM 602 O O . ASP A 1 79 ? -4.538 0.034 -0.638 1.00 90.00 79 ASP A O 1
ATOM 606 N N . LYS A 1 80 ? -3.416 0.437 1.268 1.00 90.81 80 LYS A N 1
ATOM 607 C CA . LYS A 1 80 ? -3.438 1.913 1.158 1.00 90.81 80 LYS A CA 1
ATOM 608 C C . LYS A 1 80 ? -2.468 2.446 0.105 1.00 90.81 80 LYS A C 1
ATOM 610 O O . LYS A 1 80 ? -2.607 3.575 -0.354 1.00 90.81 80 LYS A O 1
ATOM 615 N N . VAL A 1 81 ? -1.463 1.657 -0.262 1.00 93.06 81 VAL A N 1
ATOM 616 C CA . VAL A 1 81 ? -0.481 1.997 -1.293 1.00 93.06 81 VAL A CA 1
ATOM 617 C C . VAL A 1 81 ? -0.426 0.839 -2.267 1.00 93.06 81 VAL A C 1
ATOM 619 O O . VAL A 1 81 ? -0.277 -0.303 -1.847 1.00 93.06 81 VAL A O 1
ATOM 622 N N . ARG A 1 82 ? -0.552 1.117 -3.561 1.00 94.12 82 ARG A N 1
ATOM 623 C CA . ARG A 1 82 ? -0.576 0.089 -4.602 1.00 94.12 82 ARG A CA 1
ATOM 624 C C . ARG A 1 82 ? 0.274 0.519 -5.773 1.00 94.12 82 ARG A C 1
ATOM 626 O O . ARG A 1 82 ? 0.228 1.675 -6.177 1.00 94.12 82 ARG A O 1
ATOM 633 N N . ALA A 1 83 ? 1.038 -0.410 -6.319 1.00 93.00 83 ALA A N 1
ATOM 634 C CA . ALA A 1 83 ? 1.939 -0.133 -7.425 1.00 93.00 83 ALA A CA 1
ATOM 635 C C . ALA A 1 83 ? 1.354 -0.571 -8.764 1.00 93.00 83 ALA A C 1
ATOM 637 O O . ALA A 1 83 ? 0.537 -1.492 -8.833 1.00 93.00 83 ALA A O 1
ATOM 638 N N . CYS A 1 84 ? 1.779 0.088 -9.836 1.00 93.00 84 CYS A N 1
ATOM 639 C CA . CYS A 1 84 ? 1.324 -0.239 -11.176 1.00 93.00 84 CYS A CA 1
ATOM 640 C C . CYS A 1 84 ? 2.100 -1.417 -11.770 1.00 93.00 84 CYS A C 1
ATOM 642 O O . CYS A 1 84 ? 3.334 -1.430 -11.790 1.00 93.00 84 CYS A O 1
ATOM 644 N N . SER A 1 85 ? 1.362 -2.401 -12.283 1.00 90.81 85 SER A N 1
ATOM 645 C CA . SER A 1 85 ? 1.920 -3.536 -13.018 1.00 90.81 85 SER A CA 1
ATOM 646 C C . SER A 1 85 ? 2.298 -3.171 -14.451 1.00 90.81 85 SER A C 1
ATOM 648 O O . SER A 1 85 ? 1.807 -2.206 -15.035 1.00 90.81 85 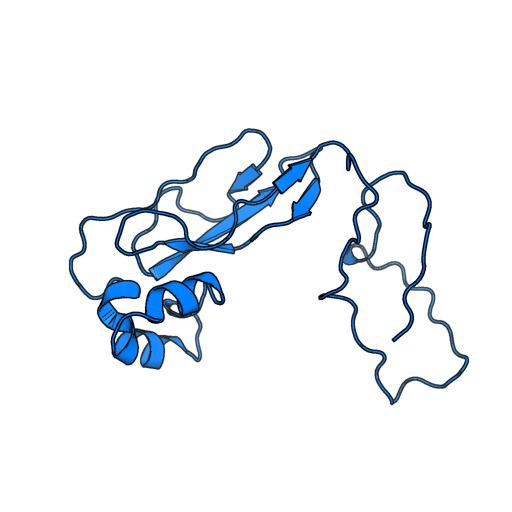SER A O 1
ATOM 650 N N . THR A 1 86 ? 3.099 -4.029 -15.082 1.00 89.56 86 THR A N 1
ATOM 651 C CA . THR A 1 86 ? 3.412 -3.925 -16.517 1.00 89.56 86 THR A CA 1
ATOM 652 C C . THR A 1 86 ? 2.217 -4.212 -17.424 1.00 89.56 86 THR A C 1
ATOM 654 O O . THR A 1 86 ? 2.318 -4.009 -18.627 1.00 89.56 86 THR A O 1
ATOM 657 N N . THR A 1 87 ? 1.100 -4.706 -16.881 1.00 87.94 87 THR A N 1
ATOM 658 C CA . THR A 1 87 ? -0.125 -4.991 -17.642 1.00 87.94 87 THR A CA 1
ATOM 659 C C . THR A 1 87 ? -1.198 -3.915 -17.462 1.00 87.94 87 THR A C 1
ATOM 661 O O . THR A 1 87 ? -2.289 -4.074 -17.996 1.00 87.94 87 THR A O 1
ATOM 664 N N . GLY A 1 88 ? -0.925 -2.843 -16.705 1.00 88.31 88 GLY A N 1
ATOM 665 C CA . GLY A 1 88 ? -1.863 -1.726 -16.510 1.00 88.31 88 GLY A CA 1
ATOM 666 C C . GLY A 1 88 ? -2.853 -1.912 -15.357 1.00 88.31 88 GLY A C 1
ATOM 667 O O . GLY A 1 88 ? -3.766 -1.111 -15.193 1.00 88.31 88 GLY A O 1
ATOM 668 N N . ASN A 1 89 ? -2.658 -2.938 -14.525 1.00 90.75 89 ASN A N 1
ATOM 669 C CA . ASN A 1 89 ? -3.453 -3.172 -13.317 1.00 90.75 89 ASN A CA 1
ATOM 670 C C . ASN A 1 89 ? -2.709 -2.704 -12.061 1.00 90.75 89 ASN A C 1
ATOM 672 O O . ASN A 1 89 ? -1.493 -2.894 -11.958 1.00 90.75 89 ASN A O 1
ATOM 676 N N . LEU A 1 90 ? -3.434 -2.161 -11.082 1.00 92.69 90 LEU A N 1
ATOM 677 C CA . LEU A 1 90 ? -2.885 -1.910 -9.748 1.00 92.69 90 LEU A CA 1
ATOM 678 C C . LEU A 1 90 ? -2.679 -3.237 -9.010 1.00 92.69 90 LEU A C 1
ATOM 680 O O . LEU A 1 90 ? -3.597 -4.047 -8.882 1.00 92.69 90 LEU A O 1
ATOM 684 N N . LEU A 1 91 ? -1.464 -3.445 -8.517 1.00 92.25 91 LEU A N 1
ATOM 685 C CA . LEU A 1 91 ? -1.080 -4.608 -7.726 1.00 92.25 91 LEU A CA 1
ATOM 686 C C . LEU A 1 91 ? -1.562 -4.475 -6.277 1.00 92.25 91 LEU A C 1
ATOM 688 O O . LEU A 1 91 ? -1.845 -3.376 -5.800 1.00 92.25 91 LEU A O 1
ATOM 692 N N . GLY A 1 92 ? -1.651 -5.603 -5.578 1.00 89.38 92 GLY A N 1
ATOM 693 C CA . GLY A 1 92 ? -2.202 -5.658 -4.225 1.00 89.38 92 GLY A CA 1
ATOM 694 C C . GLY A 1 92 ? -3.732 -5.671 -4.206 1.00 89.38 92 GLY A C 1
ATOM 695 O O . GLY A 1 92 ? -4.398 -5.743 -5.244 1.00 89.38 92 GLY A O 1
ATOM 696 N N . SER A 1 93 ? -4.283 -5.610 -3.005 1.00 90.75 93 SER A N 1
ATOM 697 C CA . SER A 1 93 ? -5.708 -5.691 -2.707 1.00 90.75 93 SER A CA 1
ATOM 698 C C . SER A 1 93 ? -6.365 -4.317 -2.768 1.00 90.75 93 SER A C 1
ATOM 700 O O . SER A 1 93 ? -5.816 -3.324 -2.292 1.00 90.75 93 SER A O 1
ATOM 702 N N . ASN A 1 94 ? -7.576 -4.254 -3.326 1.00 90.94 94 ASN A N 1
ATOM 703 C CA . ASN A 1 94 ? -8.372 -3.027 -3.317 1.00 90.94 94 ASN A CA 1
ATOM 704 C C . ASN A 1 94 ? -8.626 -2.567 -1.875 1.00 90.94 94 ASN A C 1
ATOM 706 O O . ASN A 1 94 ? -8.952 -3.387 -1.017 1.00 90.94 94 ASN A O 1
ATOM 710 N N . LEU A 1 95 ? -8.511 -1.260 -1.632 1.00 89.62 95 LEU A N 1
ATOM 711 C CA . LEU A 1 95 ? -8.837 -0.676 -0.337 1.00 89.62 95 LEU A CA 1
ATOM 712 C C . LEU A 1 95 ? -10.327 -0.874 -0.046 1.00 89.62 95 LEU A C 1
ATOM 714 O O . LEU A 1 95 ? -11.182 -0.457 -0.830 1.00 89.62 95 LEU A O 1
ATOM 718 N N . VAL A 1 96 ? -10.639 -1.499 1.085 1.00 88.25 96 VAL A N 1
ATOM 719 C CA . VAL A 1 96 ? -12.013 -1.717 1.529 1.00 88.25 96 VAL A CA 1
ATOM 720 C C . VAL A 1 96 ? -12.354 -0.668 2.575 1.00 88.25 96 VAL A C 1
ATOM 722 O O . VAL A 1 96 ? -11.835 -0.687 3.692 1.00 88.25 96 VAL A O 1
ATOM 725 N N . CYS A 1 97 ? -13.251 0.238 2.192 1.00 87.19 97 CYS A N 1
ATOM 726 C CA . CYS A 1 97 ? -13.770 1.297 3.046 1.00 87.19 97 CYS A CA 1
ATOM 727 C C . CYS A 1 97 ? -15.269 1.097 3.284 1.00 87.19 97 CYS A C 1
ATOM 729 O O . CYS A 1 97 ? -16.032 0.947 2.323 1.00 87.19 97 CYS A O 1
ATOM 731 N N . GLN A 1 98 ? -15.693 1.112 4.549 1.00 85.25 98 GLN A N 1
ATOM 732 C CA . GLN A 1 98 ? -17.096 0.950 4.951 1.00 85.25 98 GLN A CA 1
ATOM 733 C C . GLN A 1 98 ? -17.545 2.118 5.838 1.00 85.25 98 GLN A C 1
ATOM 735 O O . GLN A 1 98 ? -16.755 2.643 6.621 1.00 85.25 98 GLN A O 1
ATOM 740 N N . ALA A 1 99 ? -18.812 2.525 5.709 1.00 81.44 99 ALA A N 1
ATOM 741 C CA . ALA A 1 99 ? -19.417 3.551 6.567 1.00 81.44 99 ALA A CA 1
ATOM 742 C C . ALA A 1 99 ? -19.620 3.038 8.005 1.00 81.44 99 ALA A C 1
ATOM 744 O O . ALA A 1 99 ? -19.508 3.785 8.972 1.00 81.44 99 ALA A O 1
ATOM 745 N N . SER A 1 100 ? -19.863 1.736 8.143 1.00 73.62 100 SER A N 1
ATOM 746 C CA . SER A 1 100 ? -19.868 1.010 9.406 1.00 73.62 100 SER A CA 1
ATOM 747 C C . SER A 1 100 ? -19.301 -0.395 9.181 1.00 73.62 100 SER A C 1
ATOM 749 O O . SER A 1 100 ? -19.544 -0.991 8.128 1.00 73.62 100 SER A O 1
ATOM 751 N N . PRO A 1 101 ? -18.532 -0.941 10.133 1.00 63.44 101 PRO A N 1
ATOM 752 C CA . PRO A 1 101 ? -18.014 -2.287 10.021 1.00 63.44 101 PRO A CA 1
ATOM 753 C C . PRO A 1 101 ? -19.179 -3.261 10.210 1.00 63.44 101 PRO A C 1
ATOM 755 O O . PRO A 1 101 ? -19.866 -3.244 11.229 1.00 63.44 101 PRO A O 1
ATOM 758 N N . SER A 1 102 ? -19.415 -4.107 9.211 1.00 62.09 102 SER A N 1
ATOM 759 C CA . SER A 1 102 ? -20.488 -5.121 9.237 1.00 62.09 102 SER A CA 1
ATOM 760 C C . SER A 1 102 ? -20.187 -6.316 10.157 1.00 62.09 102 SER A C 1
ATOM 762 O O . SER A 1 102 ? -21.066 -7.130 10.426 1.00 62.09 102 SER A O 1
ATOM 764 N N . LEU A 1 103 ? -18.952 -6.417 10.655 1.00 62.31 103 LEU A N 1
ATOM 765 C CA . LEU A 1 103 ? -18.432 -7.490 11.502 1.00 62.31 103 LEU A CA 1
ATOM 766 C C . LEU A 1 103 ? -17.507 -6.898 12.580 1.00 62.31 103 LEU A C 1
ATOM 768 O O . LEU A 1 103 ? -17.044 -5.768 12.415 1.00 62.31 103 LEU A O 1
ATOM 772 N N . PRO A 1 104 ? -17.199 -7.626 13.672 1.00 59.88 104 PRO A N 1
ATOM 773 C CA . PRO A 1 104 ? -16.127 -7.225 14.574 1.00 59.88 104 PRO A CA 1
ATOM 774 C C . PRO A 1 104 ? -14.810 -7.177 13.791 1.00 59.88 104 PRO A C 1
ATOM 776 O O . PRO A 1 104 ? -14.246 -8.208 13.430 1.00 59.88 104 PRO A O 1
ATOM 779 N N . VAL A 1 105 ? -14.359 -5.963 13.480 1.00 60.12 105 VAL A N 1
ATOM 780 C CA . VAL A 1 105 ? -13.100 -5.721 12.777 1.00 60.12 105 VAL A CA 1
ATOM 781 C C . VAL A 1 105 ? -11.980 -5.804 13.801 1.00 60.12 105 VAL A C 1
ATOM 783 O O . VAL A 1 105 ? -11.932 -5.015 14.745 1.00 60.12 105 VAL A O 1
ATOM 786 N N . ASP A 1 106 ? -11.082 -6.768 13.616 1.00 60.22 106 ASP A N 1
ATOM 787 C CA . ASP A 1 106 ? -9.785 -6.736 14.279 1.00 60.22 106 ASP A CA 1
ATOM 788 C C . ASP A 1 106 ? -8.994 -5.592 13.648 1.00 60.22 106 ASP A C 1
ATOM 790 O O . ASP A 1 106 ? -8.551 -5.683 12.502 1.00 60.22 106 ASP A O 1
ATOM 794 N N . LEU A 1 107 ? -8.922 -4.467 14.360 1.00 59.25 107 LEU A N 1
ATOM 795 C CA . LEU A 1 107 ? -8.417 -3.231 13.782 1.00 59.25 107 LEU A CA 1
ATOM 796 C C . LEU A 1 107 ? -6.951 -3.311 13.389 1.00 59.25 107 LEU A C 1
ATOM 798 O O . LEU A 1 107 ? -6.560 -2.452 12.609 1.00 59.25 107 LEU A O 1
ATOM 802 N N . ASN A 1 108 ? -6.153 -4.261 13.909 1.00 58.97 108 ASN A N 1
ATOM 803 C CA . ASN A 1 108 ? -4.729 -4.313 13.584 1.00 58.97 108 ASN A CA 1
ATOM 804 C C . ASN A 1 108 ? -3.941 -5.473 14.217 1.00 58.97 108 ASN A C 1
ATOM 806 O O . ASN A 1 108 ? -2.914 -5.226 14.843 1.00 58.97 108 ASN A O 1
ATOM 810 N N . LEU A 1 109 ? -4.320 -6.742 14.019 1.00 55.09 109 LEU A N 1
ATOM 811 C CA . LEU A 1 109 ? -3.501 -7.874 14.508 1.00 55.09 109 LEU A CA 1
ATOM 812 C C . LEU A 1 109 ? -2.006 -7.74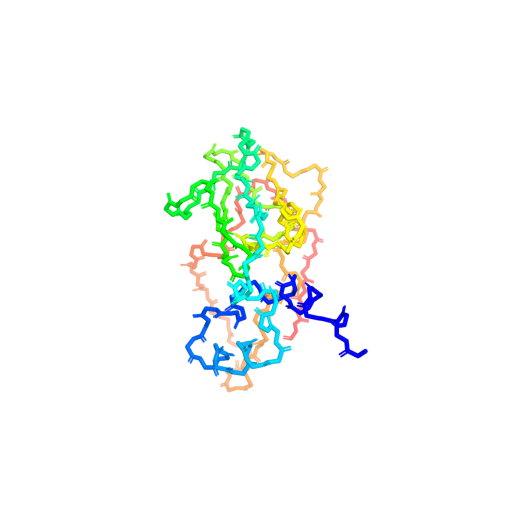4 14.121 1.00 55.09 109 LEU A C 1
ATOM 814 O O . LEU A 1 109 ? -1.128 -8.087 14.909 1.00 55.09 109 LEU A O 1
ATOM 818 N N . ASN A 1 110 ? -1.723 -7.179 12.939 1.00 53.62 110 ASN A N 1
ATOM 819 C CA . ASN A 1 110 ? -0.369 -7.029 12.394 1.00 53.62 110 ASN A CA 1
ATOM 820 C C . ASN A 1 110 ? 0.312 -5.678 12.691 1.00 53.62 110 ASN A C 1
ATOM 822 O O . ASN A 1 110 ? 1.522 -5.578 12.499 1.00 53.62 110 ASN A O 1
ATOM 826 N N . GLU A 1 111 ? -0.411 -4.654 13.160 1.00 57.03 111 GLU A N 1
ATOM 827 C CA . GLU A 1 111 ? 0.194 -3.371 13.577 1.00 57.03 111 GLU A CA 1
ATOM 828 C C . GLU A 1 111 ? 0.224 -3.195 15.102 1.00 57.03 111 GLU A C 1
ATOM 830 O O . GLU A 1 111 ? 0.626 -2.134 15.593 1.00 57.03 111 GLU A O 1
ATOM 835 N N . VAL A 1 112 ? -0.154 -4.218 15.884 1.00 59.62 112 VAL A N 1
ATOM 836 C CA . VAL A 1 112 ? 0.041 -4.162 17.337 1.00 59.62 112 VAL A CA 1
ATOM 837 C C . VAL A 1 112 ? 1.537 -4.075 17.621 1.00 59.62 112 VAL A C 1
ATOM 839 O O . VAL A 1 112 ? 2.306 -5.007 17.378 1.00 59.62 112 VAL A O 1
ATOM 842 N N . ARG A 1 113 ? 1.972 -2.921 18.135 1.00 58.69 113 ARG A N 1
ATOM 843 C CA . ARG A 1 113 ? 3.361 -2.726 18.546 1.00 58.69 113 ARG A CA 1
ATOM 844 C C . ARG A 1 113 ? 3.683 -3.702 19.671 1.00 58.69 113 ARG A C 1
ATOM 846 O O . ARG A 1 113 ? 3.026 -3.691 20.710 1.00 58.69 113 ARG A O 1
ATOM 853 N N . LYS A 1 114 ? 4.725 -4.513 19.477 1.00 61.25 114 LYS A N 1
ATOM 854 C CA . LYS A 1 114 ? 5.268 -5.358 20.544 1.00 61.25 114 LYS A CA 1
ATOM 855 C C . LYS A 1 114 ? 5.699 -4.485 21.718 1.00 61.25 114 LYS A C 1
ATOM 857 O O . LYS A 1 114 ? 6.296 -3.422 21.523 1.00 61.25 114 LYS A O 1
ATOM 862 N N . ARG A 1 115 ? 5.409 -4.948 22.933 1.00 61.84 115 ARG A N 1
ATOM 863 C CA . ARG A 1 115 ? 5.875 -4.302 24.157 1.00 61.84 115 ARG A CA 1
ATOM 864 C C . ARG A 1 115 ? 7.403 -4.248 24.139 1.00 61.84 115 ARG A C 1
ATOM 866 O O . ARG A 1 115 ? 8.061 -5.264 23.947 1.00 61.84 115 ARG A O 1
ATOM 873 N N . VAL A 1 116 ? 7.966 -3.058 24.332 1.00 71.25 116 VAL A N 1
ATOM 874 C CA . VAL A 1 116 ? 9.418 -2.898 24.469 1.00 71.25 116 VAL A CA 1
ATOM 875 C C . VAL A 1 116 ? 9.841 -3.511 25.805 1.00 71.25 116 VAL A C 1
ATOM 877 O O . VAL A 1 116 ? 9.256 -3.188 26.838 1.00 71.25 116 VAL A O 1
ATOM 880 N N . GLU A 1 117 ? 10.852 -4.380 25.799 1.00 71.94 117 GLU A N 1
ATOM 881 C CA . GLU A 1 117 ? 11.317 -5.100 26.999 1.00 71.94 117 GLU A CA 1
ATOM 882 C C . GLU A 1 117 ? 11.800 -4.166 28.120 1.00 71.94 117 GLU A C 1
ATOM 884 O O . GLU A 1 117 ? 11.744 -4.516 29.295 1.00 71.94 117 GLU A O 1
ATOM 889 N N . THR A 1 118 ? 12.215 -2.947 27.768 1.00 76.56 118 THR A N 1
ATOM 890 C CA . THR A 1 118 ? 12.685 -1.917 28.705 1.00 76.56 118 THR A CA 1
ATOM 891 C C . THR A 1 118 ? 11.564 -1.240 29.497 1.00 76.56 118 THR A C 1
ATOM 893 O O . THR A 1 118 ? 11.847 -0.493 30.433 1.00 76.56 118 THR A O 1
ATOM 896 N N . LEU A 1 119 ? 10.291 -1.469 29.147 1.00 70.69 119 LEU A N 1
ATOM 897 C CA . LEU A 1 119 ? 9.163 -0.896 29.878 1.00 70.69 119 LEU A CA 1
ATOM 898 C C . LEU A 1 119 ? 8.998 -1.596 31.239 1.00 70.69 119 LEU A C 1
ATOM 900 O O . LEU A 1 119 ? 8.847 -2.825 31.279 1.00 70.69 119 LEU A O 1
ATOM 904 N N . PRO A 1 120 ? 8.932 -0.839 32.352 1.00 75.88 120 PRO A N 1
ATOM 905 C CA . PRO A 1 120 ? 8.760 -1.423 33.672 1.00 75.88 120 PRO A CA 1
ATOM 906 C C . PRO A 1 120 ? 7.509 -2.308 33.723 1.00 75.88 120 PRO A C 1
ATOM 908 O O . PRO A 1 120 ? 6.436 -1.948 33.226 1.00 75.88 120 PRO A O 1
ATOM 911 N N . SER A 1 121 ? 7.641 -3.503 34.303 1.00 71.69 121 SER A N 1
ATOM 912 C CA . SER A 1 121 ? 6.492 -4.375 34.561 1.00 71.69 121 SER A CA 1
ATOM 913 C C . SER A 1 121 ? 5.502 -3.672 35.491 1.00 71.69 121 SER A C 1
ATOM 915 O O . SER A 1 121 ? 5.931 -3.006 36.430 1.00 71.69 121 SER A O 1
ATOM 917 N N . LYS A 1 122 ? 4.195 -3.876 35.278 1.00 69.69 122 LYS A N 1
ATOM 918 C CA . LYS A 1 122 ? 3.106 -3.337 36.122 1.00 69.69 122 LYS A CA 1
ATOM 919 C C . LYS A 1 122 ? 2.908 -1.813 36.059 1.00 69.69 122 LYS A C 1
ATOM 921 O O . LYS A 1 122 ? 2.184 -1.270 36.886 1.00 69.69 122 LYS A O 1
ATOM 926 N N . VAL A 1 123 ? 3.493 -1.132 35.073 1.00 66.19 123 VAL A N 1
ATOM 927 C CA . VAL A 1 123 ? 3.188 0.275 34.776 1.00 66.19 123 VAL A CA 1
ATOM 928 C C . VAL A 1 123 ? 2.273 0.335 33.557 1.00 66.19 123 VAL A C 1
ATOM 930 O O . VAL A 1 123 ? 2.598 -0.215 32.504 1.00 66.19 123 VAL A O 1
ATOM 933 N N . ALA A 1 124 ? 1.123 0.991 33.709 1.00 64.75 124 ALA A N 1
ATOM 934 C CA . ALA A 1 124 ? 0.216 1.295 32.612 1.00 64.75 124 ALA A CA 1
ATOM 935 C C . ALA A 1 124 ? 0.376 2.768 32.230 1.00 64.75 124 ALA A C 1
ATOM 937 O O . ALA A 1 124 ? 0.278 3.648 33.083 1.00 64.75 124 ALA A O 1
ATOM 938 N N . TYR A 1 125 ? 0.606 3.031 30.947 1.00 65.94 125 TYR A N 1
ATOM 939 C CA . TYR A 1 125 ? 0.561 4.380 30.399 1.00 65.94 125 TYR A CA 1
ATOM 940 C C . TYR A 1 125 ? -0.801 4.572 29.748 1.00 65.94 125 TYR A C 1
ATOM 942 O O . TYR A 1 125 ? -1.146 3.865 28.801 1.00 65.94 125 TYR A O 1
ATOM 950 N N . ILE A 1 126 ? -1.577 5.522 30.263 1.00 67.88 126 ILE A N 1
ATOM 951 C CA . ILE A 1 126 ? -2.782 5.991 29.584 1.00 67.88 126 ILE A CA 1
ATOM 952 C C . ILE A 1 126 ? -2.308 7.026 28.571 1.00 67.88 126 ILE A C 1
ATOM 954 O O . ILE A 1 126 ? -1.785 8.072 28.949 1.00 67.88 126 ILE A O 1
ATOM 958 N N . MET A 1 127 ? -2.433 6.706 27.289 1.00 68.88 127 MET A N 1
ATOM 959 C CA . MET A 1 127 ? -2.042 7.594 26.200 1.00 68.88 127 MET A CA 1
ATOM 960 C C . MET A 1 127 ? -3.238 7.803 25.281 1.00 68.88 127 MET A C 1
ATOM 962 O O . MET A 1 127 ? -3.903 6.842 24.901 1.00 68.88 127 MET A O 1
ATOM 966 N N . ASP A 1 128 ? -3.483 9.056 24.915 1.00 73.62 128 ASP A N 1
ATOM 967 C CA . ASP A 1 128 ? -4.462 9.425 23.898 1.00 73.62 128 ASP A CA 1
ATOM 968 C C . ASP A 1 128 ? -3.720 9.715 22.594 1.00 73.62 128 ASP A C 1
ATOM 970 O O . ASP A 1 128 ? -3.263 10.827 22.336 1.00 73.62 128 ASP A O 1
ATOM 974 N N . ILE A 1 129 ? -3.514 8.655 21.820 1.00 68.69 129 ILE A N 1
ATOM 975 C CA . ILE A 1 129 ? -2.830 8.707 20.531 1.00 68.69 129 ILE A CA 1
ATOM 976 C C . ILE A 1 129 ? -3.920 8.606 19.458 1.00 68.69 129 ILE A C 1
ATOM 978 O O . ILE A 1 129 ? -4.631 7.594 19.435 1.00 68.69 129 ILE A O 1
ATOM 982 N N . PRO A 1 130 ? -4.086 9.624 18.591 1.00 65.50 130 PRO A N 1
ATOM 983 C CA . PRO A 1 130 ? -5.145 9.660 17.582 1.00 65.50 130 PRO A CA 1
ATOM 984 C C . PRO A 1 130 ? -5.228 8.396 16.719 1.00 65.50 130 PRO A C 1
ATOM 986 O O . PRO A 1 130 ? -6.321 7.947 16.388 1.00 65.50 130 PRO A O 1
ATOM 989 N N . GLU A 1 131 ? -4.086 7.786 16.410 1.00 63.84 131 GLU A N 1
ATOM 990 C CA . GLU A 1 131 ? -3.960 6.585 15.583 1.00 63.84 131 GLU A CA 1
ATOM 991 C C . GLU A 1 131 ? -4.491 5.308 16.258 1.00 63.84 131 GLU A C 1
ATOM 993 O O . GLU A 1 131 ? -4.814 4.348 15.564 1.00 63.84 131 GLU A O 1
ATOM 998 N N . TYR A 1 132 ? -4.610 5.282 17.592 1.00 65.94 132 TYR A N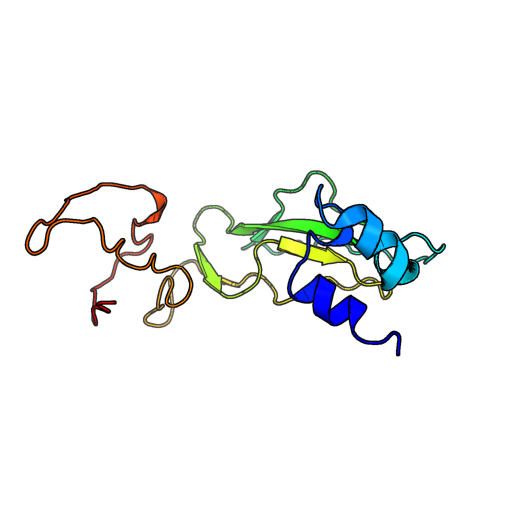 1
ATOM 999 C CA . TYR A 1 132 ? -5.183 4.151 18.340 1.00 65.94 132 TYR A CA 1
ATOM 1000 C C . TYR A 1 132 ? -6.667 4.332 18.667 1.00 65.94 132 TYR A C 1
ATOM 1002 O O . TYR A 1 132 ? -7.268 3.482 19.330 1.00 65.94 132 TYR A O 1
ATOM 1010 N N . ARG A 1 133 ? -7.283 5.432 18.221 1.00 67.25 133 ARG A N 1
ATOM 1011 C CA . ARG A 1 133 ? -8.709 5.655 18.443 1.00 67.25 133 ARG A CA 1
ATOM 1012 C C . ARG A 1 133 ? -9.517 4.727 17.549 1.00 67.25 133 ARG A C 1
ATOM 1014 O O . ARG A 1 133 ? -9.365 4.727 16.331 1.00 67.25 133 ARG A O 1
ATOM 1021 N N . ILE A 1 134 ? -10.413 3.964 18.169 1.00 68.38 134 ILE A N 1
ATOM 1022 C CA . ILE A 1 134 ? -11.393 3.151 17.452 1.00 68.38 134 ILE A CA 1
ATOM 1023 C C . ILE A 1 134 ? -12.324 4.125 16.719 1.00 68.38 134 ILE A C 1
ATOM 1025 O O . ILE A 1 134 ? -13.008 4.914 17.374 1.00 68.38 134 ILE A O 1
ATOM 1029 N N . PRO A 1 135 ? -12.369 4.099 15.379 1.00 63.75 135 PRO A N 1
ATOM 1030 C CA . PRO A 1 135 ? -13.097 5.106 14.617 1.00 63.75 135 PRO A CA 1
ATOM 1031 C C . PRO A 1 135 ? -14.610 4.841 14.550 1.00 63.75 135 PRO A C 1
ATOM 1033 O O . PRO A 1 135 ? -15.350 5.618 13.951 1.00 63.75 135 PRO A O 1
ATOM 1036 N N . PHE A 1 136 ? -15.074 3.755 15.170 1.00 67.50 136 PHE A N 1
ATOM 1037 C CA . PHE A 1 136 ? -16.461 3.316 15.163 1.00 67.50 136 PHE A CA 1
ATOM 1038 C C . PHE A 1 136 ? -16.983 3.140 16.581 1.00 67.50 136 PHE A C 1
ATOM 1040 O O . PHE A 1 136 ? -16.283 2.634 17.459 1.00 67.50 136 PHE A O 1
ATOM 1047 N N . ASN A 1 137 ? -18.261 3.455 16.772 1.00 67.31 137 ASN A N 1
ATOM 1048 C CA . ASN A 1 137 ? -18.967 3.063 17.982 1.00 67.31 137 ASN A CA 1
ATOM 1049 C C . ASN A 1 137 ? -19.069 1.537 18.027 1.00 67.31 137 ASN A C 1
ATOM 1051 O O . ASN A 1 137 ? -19.608 0.908 17.118 1.00 67.31 137 ASN A O 1
ATOM 1055 N N . GLY A 1 138 ? -18.559 0.940 19.096 1.00 68.81 138 GLY A N 1
ATOM 1056 C CA . GLY A 1 138 ? -18.538 -0.504 19.256 1.00 68.81 138 GLY A CA 1
ATOM 1057 C C . GLY A 1 138 ? -18.245 -0.907 20.691 1.00 68.81 138 GLY A C 1
ATOM 1058 O O . GLY A 1 138 ? -18.039 -0.068 21.568 1.00 68.81 138 GLY A O 1
ATOM 1059 N N . LYS A 1 139 ? -18.237 -2.216 20.934 1.00 69.38 139 LYS A N 1
ATOM 1060 C CA . LYS A 1 139 ? -17.799 -2.798 22.203 1.00 69.38 139 LYS A CA 1
ATOM 1061 C C . LYS A 1 139 ? -16.569 -3.645 21.933 1.00 69.38 139 LYS A C 1
ATOM 1063 O O . LYS A 1 139 ? -16.575 -4.456 21.011 1.00 69.38 139 LYS A O 1
ATOM 1068 N N . ILE A 1 140 ? -15.531 -3.466 22.742 1.00 68.44 140 ILE A N 1
ATOM 1069 C CA . ILE A 1 140 ? -14.363 -4.344 22.708 1.00 68.44 140 ILE A CA 1
ATOM 1070 C C . ILE A 1 140 ? -14.820 -5.715 23.209 1.00 68.44 140 ILE A C 1
ATOM 1072 O O . ILE A 1 140 ? -15.247 -5.846 24.354 1.00 68.44 140 ILE A O 1
ATOM 1076 N N . THR A 1 141 ? -14.780 -6.725 22.342 1.00 71.12 141 THR A N 1
ATOM 1077 C CA . THR A 1 141 ? -15.207 -8.094 22.677 1.00 71.12 141 THR A CA 1
ATOM 1078 C C . THR A 1 141 ? -14.044 -8.977 23.114 1.00 71.12 141 THR A C 1
ATOM 1080 O O . THR A 1 141 ? -14.257 -9.980 23.792 1.00 71.12 141 THR A O 1
ATOM 1083 N N . LYS A 1 142 ? -12.811 -8.615 22.742 1.00 66.06 142 LYS A N 1
ATOM 1084 C CA . LYS A 1 142 ? -11.602 -9.381 23.040 1.00 66.06 142 LYS A CA 1
ATOM 1085 C C . LYS A 1 142 ? -10.386 -8.462 23.107 1.00 66.06 142 LYS A C 1
ATOM 1087 O O . LYS A 1 142 ? -10.244 -7.567 22.280 1.00 66.06 142 LYS A O 1
ATOM 1092 N N . TRP A 1 143 ? -9.510 -8.717 24.072 1.00 63.91 143 TRP A N 1
ATOM 1093 C CA . TRP A 1 143 ? -8.203 -8.074 24.186 1.00 63.91 143 TRP A CA 1
ATOM 1094 C C . TRP A 1 143 ? -7.108 -9.052 23.761 1.00 63.91 143 TRP A C 1
ATOM 1096 O O . TRP A 1 143 ? -7.176 -10.238 24.090 1.00 63.91 143 TRP A O 1
ATOM 1106 N N . TYR A 1 144 ? -6.101 -8.549 23.052 1.00 57.06 144 TYR A N 1
ATOM 1107 C CA . TYR A 1 144 ? -4.869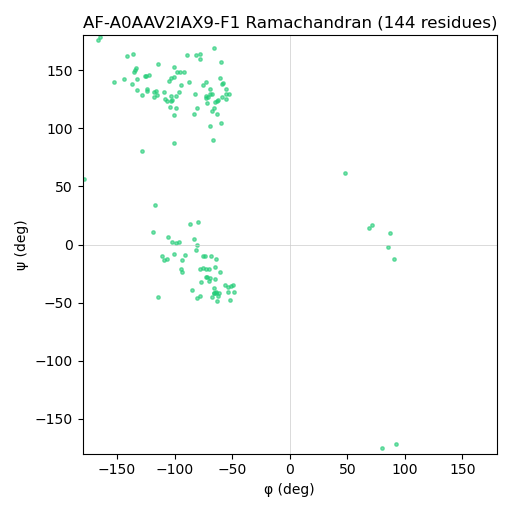 -9.277 22.765 1.00 57.06 144 TYR A CA 1
ATOM 1108 C C . TYR A 1 144 ? -3.735 -8.651 23.572 1.00 57.06 144 TYR A C 1
ATOM 1110 O O . TYR A 1 144 ? -3.574 -7.432 23.580 1.00 57.06 144 TYR A O 1
ATOM 1118 N N . TYR A 1 145 ? -2.966 -9.493 24.253 1.00 56.38 145 TYR A N 1
ATOM 1119 C CA . TYR A 1 145 ? -1.779 -9.097 24.999 1.00 56.38 145 TYR A CA 1
ATOM 1120 C C . TYR A 1 145 ? -0.585 -9.818 24.368 1.00 56.38 145 TYR A C 1
ATOM 1122 O O . TYR A 1 145 ? -0.646 -11.036 24.195 1.00 56.38 145 TYR A O 1
ATOM 1130 N N . TYR A 1 146 ? 0.456 -9.066 24.007 1.00 50.78 146 TYR A N 1
ATOM 1131 C CA . TYR A 1 146 ? 1.726 -9.584 23.488 1.00 50.78 146 TYR A CA 1
ATOM 1132 C C . TYR A 1 146 ? 2.873 -9.160 24.401 1.00 50.78 146 TYR A C 1
ATOM 1134 O O . TYR A 1 146 ? 2.860 -7.989 24.853 1.00 50.78 146 TYR A O 1
#

Foldseek 3Di:
DLPCLLVVCLVVVCQCPDPPRNVVCCVNVVLQLCVDPQPAKAAAPDDPQKDWPDDDRIDDRSHKTAIDTDPLWHFQDWDRIWGAGSHRYTHTGDTDIDSADPDPGPPCPPPPDADDPPDDPPDDDDDDDVVPDDP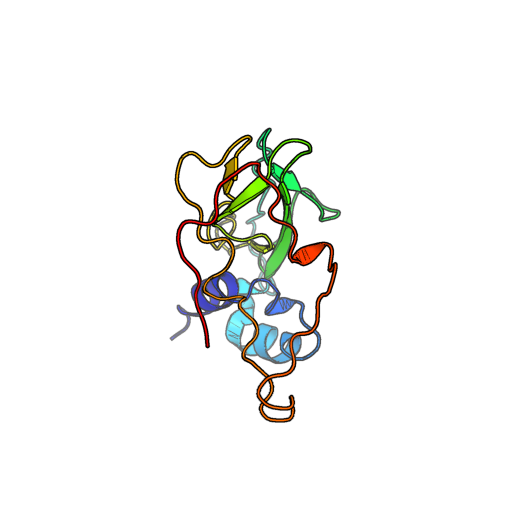DDDDDPDDDDD

pLDDT: mean 79.75, std 12.62, range [43.44, 94.12]